Protein AF-N1Q345-F1 (afdb_monomer)

Secondary structure (DSSP, 8-state):
-HHHHHHHHHHHHHH-BTTB--SSSSS----HHHHHHHHHHS-HHHHHHHHHHH--

Organism: Dothistroma septosporum (strain NZE10 / CBS 128990) (NCBI:txid675120)

Radius of gyration: 10.65 Å; Cα contacts (8 Å, |Δi|>4): 56; chains: 1; bounding box: 29×18×23 Å

Solvent-accessible surface area (backbone atoms only — not comparable to full-atom values): 3360 Å² total; per-residue (Å²): 113,77,65,60,57,52,55,49,38,56,47,48,70,75,57,47,53,98,76,38,52,50,81,49,95,90,46,85,52,52,53,69,73,58,38,54,53,48,29,74,72,34,56,73,75,46,17,53,56,36,51,55,54,72,72,105

Sequence (56 aa):
PKNVSTIQCEWYRTASQEFGVPLDSRHGYTKSDWEMWTAAVCDEGSRGLFVNYLAK

Structure (mmCIF, N/CA/C/O backbone):
data_AF-N1Q345-F1
#
_entry.id   AF-N1Q345-F1
#
loop_
_atom_site.group_PDB
_atom_site.id
_atom_site.type_symbol
_atom_site.label_atom_id
_atom_site.label_alt_id
_atom_site.label_comp_id
_atom_site.label_asym_id
_atom_site.label_entity_id
_atom_site.label_seq_id
_atom_site.pdbx_PDB_ins_code
_atom_site.Cartn_x
_atom_site.Cartn_y
_atom_site.Cartn_z
_atom_site.occupancy
_atom_site.B_iso_or_equiv
_atom_site.auth_seq_id
_atom_site.auth_comp_id
_atom_site.auth_asym_id
_atom_site.auth_atom_id
_atom_site.pdbx_PDB_model_num
ATOM 1 N N . PRO A 1 1 ? -17.620 -7.705 6.284 1.00 59.28 1 PRO A N 1
ATOM 2 C CA . PRO A 1 1 ? -17.906 -6.613 7.252 1.00 59.28 1 PRO A CA 1
ATOM 3 C C . PRO A 1 1 ? -17.237 -5.301 6.808 1.00 59.28 1 PRO A C 1
ATOM 5 O O . PRO A 1 1 ? -16.019 -5.282 6.679 1.00 59.28 1 PRO A O 1
ATOM 8 N N . LYS A 1 2 ? -18.010 -4.230 6.555 1.00 67.50 2 LYS A N 1
ATOM 9 C CA . LYS A 1 2 ? -17.502 -2.939 6.027 1.00 67.50 2 LYS A CA 1
ATOM 10 C C . LYS A 1 2 ? -16.341 -2.339 6.834 1.00 67.50 2 LYS A C 1
ATOM 12 O O . LYS A 1 2 ? -15.462 -1.709 6.266 1.00 67.50 2 LYS A O 1
ATOM 17 N N . ASN A 1 3 ? -16.332 -2.574 8.143 1.00 84.50 3 ASN A N 1
ATOM 18 C CA . ASN A 1 3 ? -15.348 -2.022 9.068 1.00 84.50 3 ASN A CA 1
ATOM 19 C C . ASN A 1 3 ? -13.911 -2.526 8.794 1.00 84.50 3 ASN A C 1
ATOM 21 O O . ASN A 1 3 ? -12.983 -1.727 8.780 1.00 84.50 3 ASN A O 1
ATOM 25 N N . VAL A 1 4 ? -13.733 -3.816 8.479 1.00 87.00 4 VAL A N 1
ATOM 26 C CA . VAL A 1 4 ? -12.393 -4.397 8.260 1.00 87.00 4 VAL A CA 1
ATOM 27 C C . VAL A 1 4 ? -11.724 -3.794 7.027 1.00 87.00 4 VAL A C 1
ATOM 29 O O . VAL A 1 4 ? -10.554 -3.436 7.083 1.00 87.00 4 VAL A O 1
ATOM 32 N N . SER A 1 5 ? -12.469 -3.641 5.931 1.00 85.50 5 SER A N 1
ATOM 33 C CA . SER A 1 5 ? -11.977 -2.999 4.709 1.00 85.50 5 SER A CA 1
ATOM 34 C C . SER A 1 5 ? -11.524 -1.563 4.971 1.00 85.50 5 SER A C 1
ATOM 36 O O . SER A 1 5 ? -10.437 -1.197 4.550 1.00 85.50 5 SER A O 1
ATOM 38 N N . THR A 1 6 ? -12.292 -0.776 5.731 1.00 90.25 6 THR A N 1
ATOM 39 C CA . THR A 1 6 ? -11.905 0.597 6.085 1.00 90.25 6 THR A CA 1
ATOM 40 C C . THR A 1 6 ? -10.610 0.632 6.897 1.00 90.25 6 THR A C 1
ATOM 42 O O . THR A 1 6 ? -9.678 1.325 6.500 1.00 90.25 6 THR A O 1
ATOM 45 N N . ILE A 1 7 ? -10.507 -0.177 7.959 1.00 92.69 7 ILE A N 1
ATOM 46 C CA . ILE A 1 7 ? -9.299 -0.249 8.799 1.00 92.69 7 ILE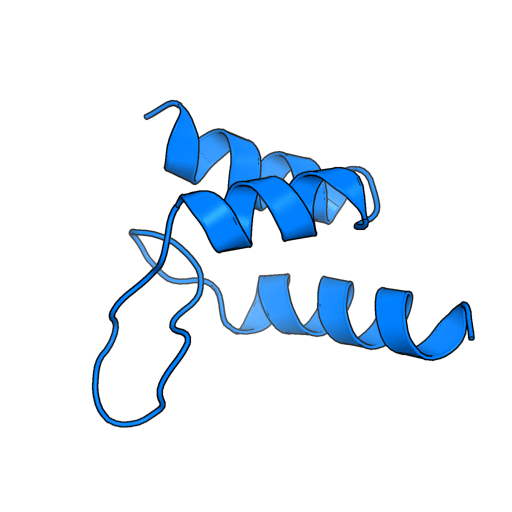 A CA 1
ATOM 47 C C . ILE A 1 7 ? -8.069 -0.639 7.970 1.00 92.69 7 ILE A C 1
ATOM 49 O O . ILE A 1 7 ? -7.005 -0.042 8.111 1.00 92.69 7 ILE A O 1
ATOM 53 N N . GLN A 1 8 ? -8.205 -1.630 7.086 1.00 91.62 8 GLN A N 1
ATOM 54 C CA . GLN A 1 8 ? -7.105 -2.081 6.232 1.00 91.62 8 GLN A CA 1
ATOM 55 C C . GLN A 1 8 ? -6.675 -0.991 5.245 1.00 91.62 8 GLN A C 1
ATOM 57 O O . GLN A 1 8 ? -5.487 -0.707 5.125 1.00 91.62 8 GLN A O 1
ATOM 62 N N . CYS A 1 9 ? -7.626 -0.325 4.585 1.00 92.94 9 CYS A N 1
ATOM 63 C CA . CYS A 1 9 ? -7.322 0.750 3.643 1.00 92.94 9 CYS A CA 1
ATOM 64 C C . CYS A 1 9 ? -6.660 1.957 4.317 1.00 92.94 9 CYS A C 1
ATOM 66 O O . CYS A 1 9 ? -5.796 2.588 3.710 1.00 92.94 9 CYS A O 1
ATOM 68 N N . GLU A 1 10 ? -7.032 2.286 5.554 1.00 93.06 10 GLU A N 1
ATOM 69 C 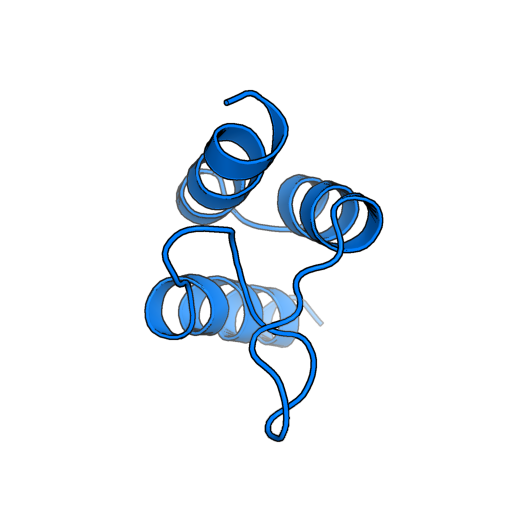CA . GLU A 1 10 ? -6.335 3.290 6.364 1.00 93.06 10 GLU A CA 1
ATOM 70 C C . GLU A 1 10 ? -4.913 2.839 6.707 1.00 93.06 10 GLU A C 1
ATOM 72 O O . GLU A 1 10 ? -3.964 3.592 6.488 1.00 93.06 10 GLU A O 1
ATOM 77 N N . TRP A 1 11 ? -4.742 1.593 7.155 1.00 92.88 11 TRP A N 1
ATOM 78 C CA . TRP A 1 11 ? -3.430 1.042 7.485 1.00 92.88 11 TRP A CA 1
ATOM 79 C C . TRP A 1 11 ? -2.477 1.019 6.281 1.00 92.88 11 TRP A C 1
ATOM 81 O O . TRP A 1 11 ? -1.323 1.426 6.421 1.00 92.88 11 TRP A O 1
ATOM 91 N N . TYR A 1 12 ? -2.943 0.645 5.084 1.00 93.62 12 TYR A N 1
ATOM 92 C CA . TYR A 1 12 ? -2.109 0.618 3.874 1.00 93.62 12 TYR A CA 1
ATOM 93 C C . TYR A 1 12 ? -1.455 1.966 3.568 1.00 93.62 12 TYR A C 1
ATOM 95 O O . TYR A 1 12 ? -0.288 2.000 3.190 1.00 93.62 12 TYR A O 1
ATOM 103 N N . ARG A 1 13 ? -2.150 3.084 3.810 1.00 92.00 13 ARG A N 1
ATOM 104 C CA . ARG A 1 13 ? -1.565 4.426 3.645 1.00 92.00 13 ARG A CA 1
ATOM 105 C C . ARG A 1 13 ? -0.391 4.671 4.589 1.00 92.00 13 ARG A C 1
ATOM 107 O O . ARG A 1 13 ? 0.538 5.381 4.226 1.00 92.00 13 ARG A O 1
ATOM 114 N N . THR A 1 14 ? -0.438 4.093 5.787 1.00 93.88 14 THR A N 1
ATOM 115 C CA . THR A 1 14 ? 0.621 4.227 6.799 1.00 93.88 14 THR A CA 1
ATOM 116 C C . THR A 1 14 ? 1.799 3.286 6.553 1.00 93.88 14 THR A C 1
ATOM 118 O O . THR A 1 14 ? 2.924 3.611 6.918 1.00 93.88 14 THR A O 1
ATOM 121 N N . ALA A 1 15 ? 1.547 2.133 5.930 1.00 92.62 15 ALA A N 1
ATOM 122 C CA . ALA A 1 15 ? 2.547 1.096 5.680 1.00 92.62 15 ALA A CA 1
ATOM 123 C C . ALA A 1 15 ? 3.225 1.206 4.301 1.00 92.62 15 ALA A C 1
ATOM 125 O O . ALA A 1 15 ? 4.166 0.463 4.022 1.00 92.62 15 ALA A O 1
ATOM 126 N N . SER A 1 16 ? 2.740 2.101 3.438 1.00 92.94 16 SER A N 1
ATOM 127 C CA . SER A 1 16 ? 3.224 2.258 2.067 1.00 92.94 16 SER A CA 1
ATOM 128 C C . SER A 1 16 ? 4.672 2.744 1.993 1.00 92.94 16 SER A C 1
ATOM 130 O O . SER A 1 16 ? 5.077 3.635 2.739 1.00 92.94 16 SER A O 1
ATOM 132 N N . GLN A 1 17 ? 5.440 2.192 1.053 1.00 92.19 17 GLN A N 1
ATOM 133 C CA . GLN A 1 17 ? 6.841 2.537 0.791 1.00 92.19 17 GLN A CA 1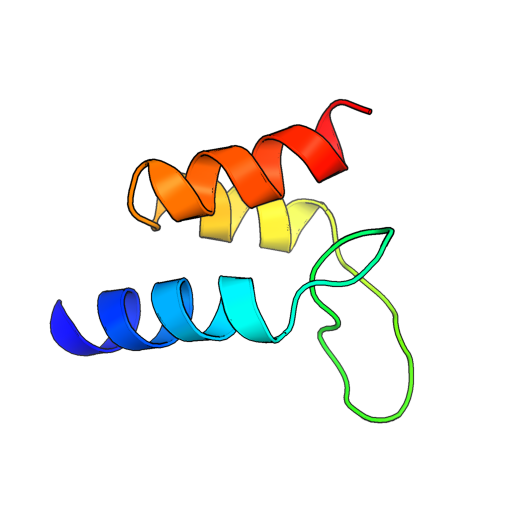
ATOM 134 C C . GLN A 1 17 ? 7.028 3.052 -0.649 1.00 92.19 17 GLN A C 1
ATOM 136 O O . GLN A 1 17 ? 6.062 3.385 -1.338 1.00 92.19 17 GLN A O 1
ATOM 141 N N . GLU A 1 18 ? 8.277 3.160 -1.113 1.00 90.19 18 GLU A N 1
ATOM 142 C CA . GLU A 1 18 ? 8.619 3.697 -2.441 1.00 90.19 18 GLU A CA 1
ATOM 143 C C . GLU A 1 18 ? 7.956 2.923 -3.594 1.00 90.19 18 GLU A C 1
ATOM 145 O O . GLU A 1 18 ? 7.458 3.538 -4.539 1.00 90.19 18 GLU A O 1
ATOM 150 N N . PHE A 1 19 ? 7.895 1.592 -3.478 1.00 89.19 19 PHE A N 1
ATOM 151 C CA . PHE A 1 19 ? 7.405 0.681 -4.522 1.00 89.19 19 PHE A CA 1
ATOM 152 C C . PHE A 1 19 ? 6.076 -0.002 -4.174 1.00 89.19 19 PHE A C 1
ATOM 154 O O . PHE A 1 19 ? 5.732 -1.011 -4.792 1.00 89.19 19 PHE A O 1
ATOM 161 N N . GLY A 1 20 ? 5.363 0.509 -3.166 1.00 93.38 20 GLY A N 1
ATOM 162 C CA . GLY A 1 20 ? 4.091 -0.052 -2.715 1.00 93.38 20 GLY A CA 1
ATOM 163 C C . GLY A 1 20 ? 4.091 -0.554 -1.274 1.00 93.38 20 GLY A C 1
ATOM 164 O O . GLY A 1 20 ? 4.947 -0.184 -0.466 1.00 93.38 20 GLY A O 1
ATOM 165 N N . VAL A 1 21 ? 3.108 -1.388 -0.939 1.00 94.62 21 VAL A N 1
ATOM 166 C CA . VAL A 1 21 ? 2.912 -1.924 0.416 1.00 94.62 21 VAL A CA 1
ATOM 16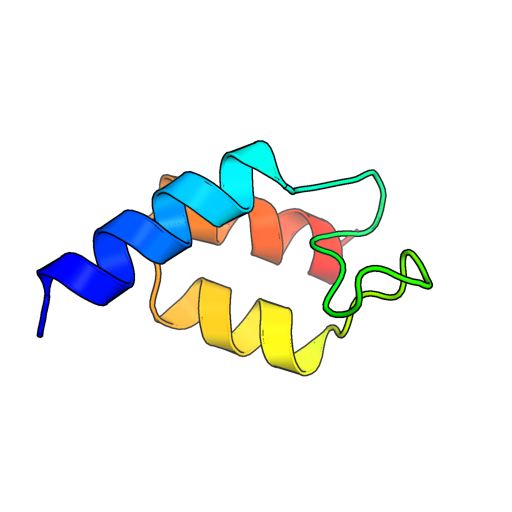7 C C . VAL A 1 21 ? 3.593 -3.293 0.549 1.00 94.62 21 VAL A C 1
ATOM 169 O O . VAL A 1 21 ? 3.269 -4.216 -0.206 1.00 94.62 21 VAL A O 1
ATOM 172 N N . PRO A 1 22 ? 4.513 -3.472 1.515 1.00 94.69 22 PRO A N 1
ATOM 173 C CA . PRO A 1 22 ? 5.166 -4.755 1.739 1.00 94.69 22 PRO A CA 1
ATOM 174 C C . PRO A 1 22 ? 4.184 -5.790 2.301 1.00 94.69 22 PRO A C 1
ATOM 176 O O . PRO A 1 22 ? 3.423 -5.508 3.229 1.00 94.69 22 PRO A O 1
ATOM 179 N N . LEU A 1 23 ? 4.228 -7.011 1.762 1.00 91.19 23 LEU A N 1
ATOM 180 C CA . LEU A 1 23 ? 3.358 -8.119 2.193 1.00 91.19 23 LEU A CA 1
ATOM 181 C C . LEU A 1 23 ? 3.984 -9.040 3.247 1.00 91.19 23 LEU A C 1
ATOM 183 O O . LEU A 1 23 ? 3.318 -9.941 3.755 1.00 91.19 23 LEU A O 1
ATOM 187 N N . ASP A 1 24 ? 5.255 -8.825 3.575 1.00 89.62 24 ASP A N 1
ATOM 188 C CA . ASP A 1 24 ? 6.006 -9.601 4.556 1.00 89.62 24 ASP A CA 1
ATOM 189 C C . ASP A 1 24 ? 6.864 -8.652 5.408 1.00 89.62 24 ASP A C 1
ATOM 191 O O . ASP A 1 24 ? 7.355 -7.637 4.924 1.00 89.62 24 ASP A O 1
ATOM 195 N N . SER A 1 25 ? 7.052 -8.958 6.692 1.00 86.19 25 SER A N 1
ATOM 196 C CA . SER A 1 25 ? 7.839 -8.117 7.606 1.00 86.19 25 SER A CA 1
ATOM 197 C C . SER A 1 25 ? 9.353 -8.285 7.450 1.00 86.19 25 SER A C 1
ATOM 199 O O . SER A 1 25 ? 10.118 -7.449 7.924 1.00 86.19 25 SER A O 1
ATOM 201 N N . ARG A 1 26 ? 9.803 -9.368 6.810 1.00 92.12 26 ARG A N 1
ATOM 202 C CA . ARG A 1 26 ? 11.224 -9.708 6.641 1.00 92.12 26 ARG A CA 1
ATOM 203 C C . ARG A 1 26 ? 11.829 -9.054 5.404 1.00 92.12 26 ARG A C 1
ATOM 205 O O . ARG A 1 26 ? 13.041 -8.873 5.349 1.00 92.12 26 ARG A O 1
ATOM 212 N N . HIS A 1 27 ? 10.998 -8.729 4.415 1.00 88.50 27 HIS A N 1
ATOM 213 C CA . HIS A 1 27 ? 11.422 -8.177 3.132 1.00 88.50 27 HIS A CA 1
ATOM 214 C C . HIS A 1 27 ? 10.413 -7.140 2.643 1.00 88.50 27 HIS A C 1
ATOM 216 O O . HIS A 1 27 ? 9.210 -7.368 2.709 1.00 88.50 27 HIS A O 1
ATOM 222 N N . GLY A 1 28 ? 10.895 -6.042 2.061 1.00 90.25 28 GLY A N 1
ATOM 223 C CA . GLY A 1 28 ? 10.058 -4.977 1.495 1.00 90.25 28 GLY A CA 1
ATOM 224 C C . GLY A 1 28 ? 9.402 -5.322 0.152 1.00 90.25 28 GLY A C 1
ATOM 225 O O . GLY A 1 28 ? 9.222 -4.436 -0.675 1.00 90.25 28 GLY A O 1
ATOM 226 N N . TYR A 1 29 ? 9.117 -6.599 -0.119 1.00 92.31 29 TYR A N 1
ATOM 227 C CA . TYR A 1 29 ? 8.565 -7.017 -1.405 1.00 92.31 29 TYR A CA 1
ATOM 228 C C . TYR A 1 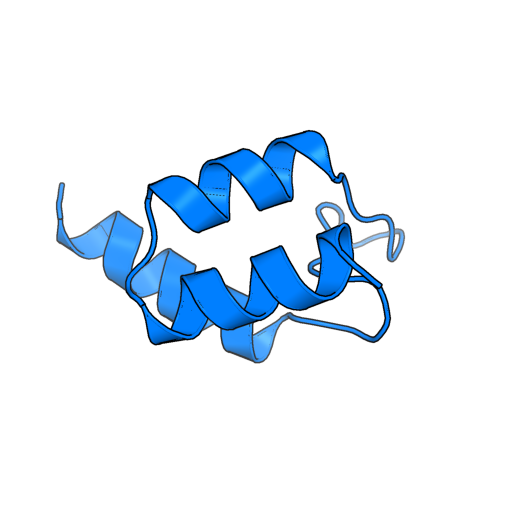29 ? 7.081 -6.688 -1.507 1.00 92.31 29 TYR A C 1
ATOM 230 O O . TYR A 1 29 ? 6.282 -7.020 -0.626 1.00 92.31 29 TYR A O 1
ATOM 238 N N . THR A 1 30 ? 6.733 -6.074 -2.630 1.00 93.62 30 THR A N 1
ATOM 239 C CA . THR A 1 30 ? 5.371 -5.712 -3.005 1.00 93.62 30 THR A CA 1
ATOM 240 C C . THR A 1 30 ? 4.897 -6.640 -4.121 1.00 93.62 30 THR A C 1
ATOM 242 O O . THR A 1 30 ? 5.692 -7.313 -4.786 1.00 93.62 30 THR A O 1
ATOM 245 N N . LYS A 1 31 ? 3.580 -6.748 -4.295 1.00 94.12 31 LYS A N 1
ATOM 246 C CA . LYS A 1 31 ? 2.979 -7.666 -5.266 1.00 94.12 31 LYS A CA 1
ATOM 247 C C . LYS A 1 31 ? 1.897 -6.945 -6.048 1.00 94.12 31 LYS A C 1
ATOM 249 O O . LYS A 1 31 ? 0.809 -6.700 -5.535 1.00 94.12 31 LYS A O 1
ATOM 254 N N . SER A 1 32 ? 2.197 -6.638 -7.304 1.00 93.69 32 SER A N 1
ATOM 255 C CA . SER A 1 32 ? 1.361 -5.796 -8.161 1.00 93.69 32 SER A CA 1
ATOM 256 C C . SER A 1 32 ? -0.068 -6.323 -8.352 1.00 93.69 32 SER A C 1
ATOM 258 O O . SER A 1 32 ? -1.017 -5.546 -8.366 1.00 93.69 32 SER A O 1
ATOM 260 N N . ASP A 1 33 ? -0.263 -7.640 -8.453 1.00 94.56 33 ASP A N 1
ATOM 261 C CA . ASP A 1 33 ? -1.606 -8.224 -8.568 1.00 94.56 33 ASP A CA 1
ATOM 262 C C . ASP A 1 33 ? -2.438 -8.053 -7.289 1.00 94.56 33 ASP A C 1
ATOM 264 O O . ASP A 1 33 ? -3.647 -7.825 -7.359 1.00 94.56 33 ASP A O 1
ATOM 268 N N . TRP A 1 34 ? -1.791 -8.089 -6.123 1.00 94.12 34 TRP A N 1
ATOM 269 C CA . TRP A 1 34 ? -2.457 -7.812 -4.855 1.00 94.12 34 TRP A CA 1
ATOM 270 C C . TRP A 1 34 ? -2.793 -6.325 -4.713 1.00 94.12 34 TRP A C 1
ATOM 272 O O . TRP A 1 34 ? -3.898 -5.995 -4.291 1.00 94.12 34 TRP A O 1
ATOM 282 N N . GLU A 1 35 ? -1.896 -5.431 -5.135 1.00 94.69 35 GLU A N 1
ATOM 283 C CA . GLU A 1 35 ? -2.164 -3.988 -5.128 1.00 94.69 35 GLU A CA 1
ATOM 284 C C . GLU A 1 35 ? -3.311 -3.597 -6.066 1.00 94.69 35 GLU A C 1
ATOM 286 O O . GLU A 1 35 ? -4.126 -2.734 -5.745 1.00 94.69 35 GLU A O 1
ATOM 291 N N . MET A 1 36 ? -3.439 -4.274 -7.210 1.00 95.12 36 MET A N 1
ATOM 292 C CA . MET A 1 36 ? -4.583 -4.084 -8.102 1.00 95.12 36 MET A CA 1
ATOM 293 C C . MET A 1 36 ? -5.891 -4.516 -7.424 1.00 95.12 36 MET A C 1
ATOM 295 O O . MET A 1 36 ? -6.920 -3.846 -7.541 1.00 95.12 36 MET A O 1
ATOM 299 N N . TRP A 1 37 ? -5.856 -5.630 -6.689 1.00 93.94 37 TRP A N 1
ATOM 300 C CA . TRP A 1 37 ? -7.011 -6.112 -5.941 1.00 93.94 37 TRP A CA 1
ATOM 301 C C . TRP A 1 37 ? -7.404 -5.152 -4.809 1.00 93.94 37 TRP A C 1
ATOM 303 O O . TRP A 1 37 ? -8.583 -4.819 -4.680 1.00 93.94 37 TRP A O 1
ATOM 313 N N . THR A 1 38 ? -6.448 -4.637 -4.029 1.00 93.88 38 THR A N 1
ATOM 314 C CA . THR A 1 38 ? -6.736 -3.655 -2.970 1.00 93.88 38 THR A CA 1
ATOM 315 C C . THR A 1 38 ? -7.240 -2.329 -3.533 1.00 93.88 38 THR A C 1
ATOM 317 O O . THR A 1 38 ? -8.167 -1.750 -2.964 1.00 93.88 38 THR A O 1
ATOM 320 N N . ALA A 1 39 ? -6.724 -1.877 -4.681 1.00 94.25 39 ALA A N 1
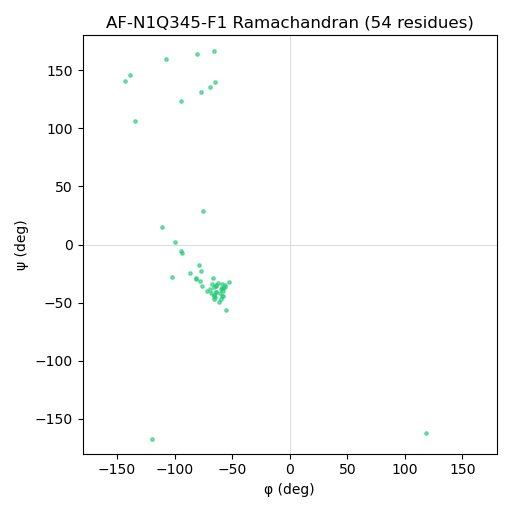ATOM 321 C CA . ALA A 1 39 ? -7.210 -0.681 -5.369 1.00 94.25 39 ALA A CA 1
ATOM 322 C C . ALA A 1 39 ? -8.702 -0.768 -5.741 1.00 94.25 39 ALA A C 1
ATOM 324 O O . ALA A 1 39 ? -9.402 0.244 -5.715 1.00 94.25 39 ALA A O 1
ATOM 325 N N . ALA A 1 40 ? -9.198 -1.966 -6.067 1.00 93.56 40 ALA A N 1
ATOM 326 C CA . ALA A 1 40 ? -10.600 -2.191 -6.419 1.00 93.56 40 ALA A CA 1
ATOM 327 C C . ALA A 1 40 ? -11.544 -2.228 -5.202 1.00 93.56 40 ALA A C 1
ATOM 329 O O . ALA A 1 40 ? -12.748 -2.021 -5.352 1.00 93.56 40 ALA A O 1
ATOM 330 N N . VAL A 1 41 ? -11.015 -2.518 -4.009 1.00 90.69 41 VAL A N 1
ATOM 331 C CA . VAL A 1 41 ? -11.805 -2.708 -2.778 1.00 90.69 41 VAL A CA 1
ATOM 332 C C . VAL A 1 41 ? -11.752 -1.483 -1.862 1.00 90.69 41 VAL A C 1
ATOM 334 O O . VAL A 1 41 ? -12.689 -1.243 -1.098 1.00 90.69 41 VAL A O 1
ATOM 337 N N . CYS A 1 42 ? -10.668 -0.711 -1.921 1.00 91.81 42 CYS A N 1
ATOM 338 C CA . CYS A 1 42 ? -10.471 0.457 -1.078 1.00 91.81 42 CYS A CA 1
ATOM 339 C C . CYS A 1 42 ? -11.206 1.713 -1.562 1.00 91.81 42 CYS A C 1
ATOM 341 O O . CYS A 1 42 ? -11.639 1.824 -2.707 1.00 91.81 42 CYS A O 1
ATOM 343 N N . ASP A 1 43 ? -11.325 2.688 -0.657 1.00 90.81 43 ASP A N 1
ATOM 344 C CA . ASP A 1 43 ? -11.858 4.009 -0.974 1.00 90.81 43 ASP A CA 1
ATOM 345 C C . ASP A 1 43 ? -10.937 4.782 -1.939 1.00 90.81 43 ASP A C 1
ATOM 347 O O . ASP A 1 43 ? -9.775 4.419 -2.146 1.00 90.81 43 ASP A O 1
ATOM 351 N N . GLU A 1 44 ? -11.444 5.871 -2.524 1.00 89.12 44 GLU A N 1
ATOM 352 C CA . GLU A 1 44 ? -10.743 6.594 -3.590 1.00 89.12 44 GLU A CA 1
ATOM 353 C C . GLU A 1 44 ? -9.334 7.056 -3.209 1.00 89.12 44 GLU A C 1
ATOM 355 O O . GLU A 1 44 ? -8.439 7.016 -4.057 1.00 89.12 44 GLU A O 1
ATOM 360 N N . GLY A 1 45 ? -9.110 7.439 -1.947 1.00 86.00 45 GLY A N 1
ATOM 361 C CA . GLY A 1 45 ? -7.798 7.899 -1.504 1.00 86.00 45 GLY A CA 1
ATOM 362 C C . GLY A 1 45 ? -6.759 6.773 -1.470 1.00 86.00 45 GLY A C 1
ATOM 363 O O . GLY A 1 45 ? -5.611 6.994 -1.843 1.00 86.00 45 GLY A O 1
ATOM 364 N N . SER A 1 46 ? -7.149 5.560 -1.068 1.00 89.94 46 SER A N 1
ATOM 365 C CA . SER A 1 46 ? -6.260 4.388 -1.074 1.00 89.94 46 SER A CA 1
ATOM 366 C C . SER A 1 46 ? -6.159 3.757 -2.456 1.00 89.94 46 SER A C 1
ATOM 368 O O . SER A 1 46 ? -5.112 3.233 -2.814 1.00 89.94 46 SER A O 1
ATOM 370 N N . ARG A 1 47 ? -7.202 3.853 -3.282 1.00 93.19 47 ARG A N 1
ATOM 371 C CA . ARG A 1 47 ? -7.131 3.438 -4.686 1.00 93.19 47 ARG A CA 1
ATOM 372 C C . ARG A 1 47 ? -6.062 4.222 -5.447 1.00 93.19 47 ARG A C 1
ATOM 374 O O . ARG A 1 47 ? -5.264 3.617 -6.155 1.00 93.19 47 ARG A O 1
ATOM 381 N N . GLY A 1 48 ? -6.028 5.547 -5.288 1.00 92.69 48 GLY A N 1
ATOM 382 C CA . GLY A 1 48 ? -5.030 6.394 -5.950 1.00 92.69 48 GLY A CA 1
ATOM 383 C C . GLY A 1 48 ? -3.594 6.018 -5.579 1.00 92.69 48 GLY A C 1
ATOM 384 O O . GLY A 1 48 ? -2.725 6.002 -6.446 1.00 92.69 48 GLY A O 1
ATOM 385 N N . LEU A 1 49 ? -3.362 5.644 -4.317 1.00 92.38 49 LEU A N 1
ATOM 386 C CA . LEU A 1 49 ? -2.070 5.154 -3.837 1.00 92.38 49 LEU A CA 1
ATOM 387 C C . LEU A 1 49 ? -1.579 3.954 -4.668 1.00 92.38 49 LEU A C 1
ATOM 389 O O . LEU A 1 49 ? -0.510 4.028 -5.265 1.00 92.38 49 LEU A O 1
ATOM 393 N N . PHE A 1 50 ? -2.383 2.893 -4.761 1.00 94.38 50 PHE A N 1
ATOM 394 C CA . PHE A 1 50 ? -2.012 1.664 -5.472 1.00 94.38 50 PHE A CA 1
ATOM 395 C C . PHE A 1 50 ? -1.912 1.848 -6.989 1.00 94.38 50 PHE A C 1
ATOM 397 O O . PHE A 1 50 ? -0.966 1.372 -7.611 1.00 94.38 50 PHE A O 1
ATOM 404 N N . VAL A 1 51 ? -2.845 2.584 -7.603 1.00 93.81 51 VAL A N 1
ATOM 405 C CA . VAL A 1 51 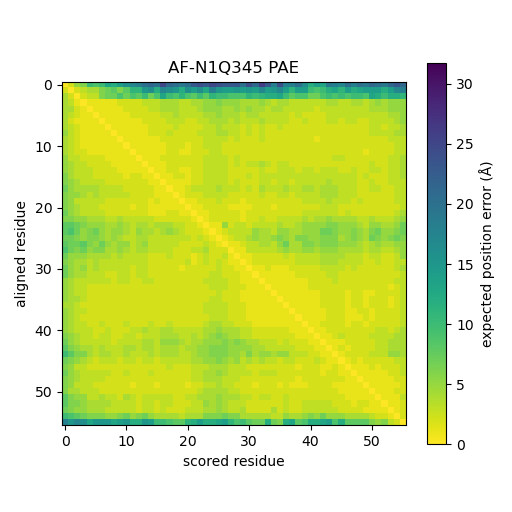? -2.803 2.848 -9.053 1.00 93.81 51 VAL A CA 1
ATOM 406 C C . VAL A 1 51 ? -1.512 3.572 -9.441 1.00 93.81 51 VAL A C 1
ATOM 408 O O . VAL A 1 51 ? -0.909 3.239 -10.459 1.00 93.81 51 VAL A O 1
ATOM 411 N N . ASN A 1 52 ? -1.042 4.505 -8.611 1.00 91.38 52 ASN A N 1
ATOM 412 C CA . ASN A 1 52 ? 0.205 5.221 -8.862 1.00 91.38 52 ASN A CA 1
ATOM 413 C C . ASN A 1 52 ? 1.449 4.325 -8.780 1.00 91.38 52 ASN A C 1
ATOM 415 O O . ASN A 1 52 ? 2.435 4.631 -9.442 1.00 91.38 52 ASN A O 1
ATOM 419 N N . TYR A 1 53 ? 1.444 3.249 -7.990 1.00 89.81 53 TYR A N 1
ATOM 420 C CA . TYR A 1 53 ? 2.559 2.294 -7.969 1.00 89.81 53 TYR A CA 1
ATOM 421 C C . TYR A 1 53 ? 2.560 1.378 -9.188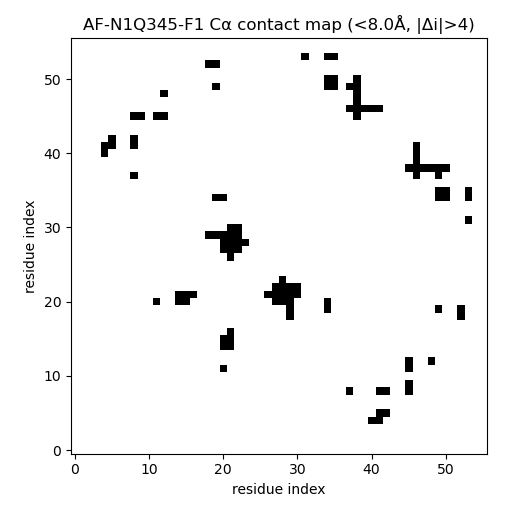 1.00 89.81 53 TYR A C 1
ATOM 423 O O . TYR A 1 53 ? 3.619 1.050 -9.712 1.00 89.81 53 TYR A O 1
ATOM 431 N N . LEU A 1 54 ? 1.375 1.004 -9.666 1.00 90.69 54 LEU A N 1
ATOM 432 C CA . LEU A 1 54 ? 1.212 0.096 -10.799 1.00 90.69 54 LEU A CA 1
ATOM 433 C C . LEU A 1 54 ? 1.447 0.761 -12.158 1.00 90.69 54 LEU A C 1
ATOM 435 O O . LEU A 1 54 ? 1.854 0.087 -13.099 1.00 90.69 54 LEU A O 1
ATOM 439 N N . ALA A 1 55 ? 1.138 2.052 -12.272 1.00 87.69 55 ALA A N 1
ATOM 440 C CA . ALA A 1 55 ? 1.176 2.793 -13.532 1.00 87.69 55 ALA A CA 1
ATOM 441 C C . ALA A 1 55 ? 2.447 3.641 -13.734 1.00 87.69 55 ALA A C 1
ATOM 443 O O . AL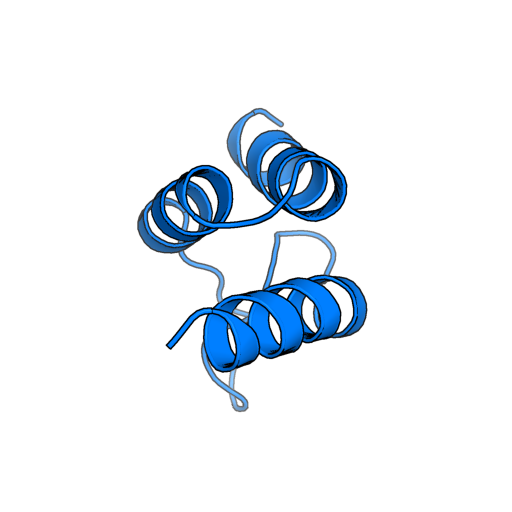A A 1 55 ? 2.519 4.378 -14.718 1.00 87.69 55 ALA A O 1
ATOM 444 N N . LYS A 1 56 ? 3.397 3.587 -12.795 1.00 68.06 56 LYS A N 1
ATOM 445 C CA . LYS A 1 56 ? 4.670 4.319 -12.859 1.00 68.06 56 LYS A CA 1
ATOM 446 C C . LYS A 1 56 ? 5.664 3.706 -13.840 1.00 68.06 56 LYS A C 1
ATOM 448 O O . LYS A 1 56 ? 5.701 2.463 -13.953 1.00 68.06 56 LYS A O 1
#

Mean predicted aligned error: 3.36 Å

InterPro domains:
  IPR032514 Glutaminase A, central domain [PF16335] (1-55)
  IPR052743 Fungal Glutaminase GtaA [PTHR31987] (1-55)

pLDDT: mean 90.26, std 6.6, range [59.28, 95.12]

Nearest PDB structures (foldseek):
  3j9w-assembly1_AR  TM=3.727E-01  e=8.596E+00  Bacillus subtilis subsp. subtilis str. 168

Foldseek 3Di:
DLVVLAVVLVVQVVQADPLGHAPDPVDRDDDLVVLCVNLVSHDPVSVVVSVVNNVD